Protein AF-A0A0B2REB3-F1 (afdb_monomer_lite)

Sequence (128 aa):
MTPRIPARDFWPFESGVLNGLGKFMCMPQWEQTKKMVDEEHFIAQSNVKGKEKLKKLVDENKEKEMSLFMVQWLKTRKVQPEHNMTKADFNAVSSMIDQNRKDIAERMEILSVSEVVPNQPRMQTPAF

Organism: Glycine soja (NCBI:txid3848)

Structure (mmCIF, N/CA/C/O backbone):
data_AF-A0A0B2REB3-F1
#
_entry.id   AF-A0A0B2REB3-F1
#
loop_
_atom_site.group_PDB
_atom_site.id
_atom_site.type_symbol
_atom_site.label_atom_id
_atom_site.label_alt_id
_atom_site.label_comp_id
_atom_site.label_asym_id
_atom_site.label_entity_id
_atom_site.label_seq_id
_atom_site.pdbx_PDB_ins_code
_atom_site.Cartn_x
_atom_site.Cartn_y
_atom_site.Cartn_z
_atom_site.occupancy
_atom_site.B_iso_or_equiv
_atom_site.auth_seq_id
_atom_site.auth_comp_id
_atom_site.auth_asym_id
_atom_site.auth_atom_id
_atom_site.pdbx_PDB_model_num
ATOM 1 N N . MET A 1 1 ? 46.868 6.202 -29.248 1.00 39.94 1 MET A N 1
ATOM 2 C CA . MET A 1 1 ? 46.514 4.832 -28.823 1.00 39.94 1 MET A CA 1
ATOM 3 C C . MET A 1 1 ? 45.054 4.604 -29.166 1.00 39.94 1 MET A C 1
ATOM 5 O O . MET A 1 1 ? 44.200 5.237 -28.564 1.00 39.94 1 MET A O 1
ATOM 9 N N . THR A 1 2 ? 44.764 3.796 -30.180 1.00 42.78 2 THR A N 1
ATOM 10 C CA . THR A 1 2 ? 43.395 3.361 -30.485 1.00 42.78 2 THR A CA 1
ATOM 11 C C . THR A 1 2 ? 42.973 2.303 -29.456 1.00 42.78 2 THR A C 1
ATOM 13 O O . THR A 1 2 ? 43.780 1.415 -29.165 1.00 42.78 2 THR A O 1
ATOM 16 N N . PRO A 1 3 ? 41.770 2.376 -28.854 1.00 53.66 3 PRO A N 1
ATOM 17 C CA . PRO A 1 3 ? 41.358 1.388 -27.864 1.00 53.66 3 PRO A CA 1
ATOM 18 C C . PRO A 1 3 ? 41.203 0.023 -28.540 1.00 53.66 3 PRO A C 1
ATOM 20 O O . PRO A 1 3 ? 40.475 -0.112 -29.524 1.00 53.66 3 PRO A O 1
ATOM 23 N N . ARG A 1 4 ? 41.902 -0.993 -28.024 1.00 56.62 4 ARG A N 1
ATOM 24 C CA . ARG A 1 4 ? 41.753 -2.386 -28.458 1.00 56.62 4 ARG A CA 1
ATOM 25 C C . ARG A 1 4 ? 40.369 -2.862 -28.016 1.00 56.62 4 ARG A C 1
ATOM 27 O O . ARG A 1 4 ? 40.160 -3.132 -26.838 1.00 56.62 4 ARG A O 1
ATOM 34 N N . ILE A 1 5 ? 39.425 -2.936 -28.949 1.00 58.66 5 ILE A N 1
ATOM 35 C CA . ILE A 1 5 ? 38.152 -3.622 -28.723 1.00 58.66 5 ILE A CA 1
ATOM 36 C C . ILE A 1 5 ? 38.501 -5.111 -28.545 1.00 58.66 5 ILE A C 1
ATOM 38 O O . ILE A 1 5 ? 39.113 -5.678 -29.455 1.00 58.66 5 ILE A O 1
ATOM 42 N N . PRO A 1 6 ? 38.211 -5.742 -27.392 1.00 57.31 6 PRO A N 1
ATOM 43 C CA . PRO A 1 6 ? 38.500 -7.158 -27.202 1.00 57.31 6 PRO A CA 1
ATOM 44 C C . PRO A 1 6 ? 37.692 -7.970 -28.220 1.00 57.31 6 PRO A C 1
ATOM 46 O O . PRO A 1 6 ? 36.512 -7.689 -28.445 1.00 57.31 6 PRO A O 1
ATOM 49 N N . ALA A 1 7 ? 38.344 -8.935 -28.874 1.00 59.34 7 ALA A N 1
ATOM 50 C CA . ALA A 1 7 ? 37.694 -9.827 -29.826 1.00 59.34 7 ALA A CA 1
ATOM 51 C C . ALA A 1 7 ? 36.491 -10.500 -29.146 1.00 59.34 7 ALA A C 1
ATOM 53 O O . ALA A 1 7 ? 36.579 -11.003 -28.027 1.00 59.34 7 ALA A O 1
ATOM 54 N N . ARG A 1 8 ? 35.325 -10.408 -29.787 1.00 55.50 8 ARG A N 1
ATOM 55 C CA . ARG A 1 8 ? 34.054 -10.896 -29.249 1.00 55.50 8 ARG A CA 1
ATOM 56 C C . ARG A 1 8 ? 33.988 -12.417 -29.447 1.00 55.50 8 ARG A C 1
ATOM 58 O O . ARG A 1 8 ? 33.438 -12.878 -30.438 1.00 55.50 8 ARG A O 1
ATOM 65 N N . ASP A 1 9 ? 34.531 -13.176 -28.501 1.00 58.09 9 ASP A N 1
ATOM 66 C CA . ASP A 1 9 ? 34.774 -14.629 -28.611 1.00 58.09 9 ASP A CA 1
ATOM 67 C C . ASP A 1 9 ? 33.543 -15.565 -28.516 1.00 58.09 9 ASP A C 1
ATOM 69 O O . ASP A 1 9 ? 33.707 -16.768 -28.349 1.00 58.09 9 ASP A O 1
ATOM 73 N N . PHE A 1 10 ? 32.297 -15.094 -28.653 1.00 56.59 10 PHE A N 1
ATOM 74 C CA . PHE A 1 10 ? 31.120 -15.982 -28.528 1.00 56.59 10 PHE A CA 1
ATOM 75 C C . PHE A 1 10 ? 29.964 -15.646 -29.476 1.00 56.59 10 PHE A C 1
ATOM 77 O O . PHE A 1 10 ? 28.818 -15.518 -29.041 1.00 56.59 10 PHE A O 1
ATOM 84 N N . TRP A 1 11 ? 30.225 -15.521 -30.780 1.00 61.81 11 TRP A N 1
ATOM 85 C CA . TRP A 1 11 ? 29.135 -15.487 -31.761 1.00 61.81 11 TRP A CA 1
ATOM 86 C C . TRP A 1 11 ? 28.962 -16.851 -32.452 1.00 61.81 11 TRP A C 1
ATOM 88 O O . TRP A 1 11 ? 29.900 -17.312 -33.103 1.00 61.81 11 TRP A O 1
ATOM 98 N N . PRO A 1 12 ? 27.801 -17.530 -32.347 1.00 55.44 12 PRO A N 1
ATOM 99 C CA . PRO A 1 12 ? 27.621 -18.815 -33.005 1.00 55.44 12 PRO A CA 1
ATOM 100 C C . PRO A 1 12 ? 27.398 -18.576 -34.505 1.00 55.44 12 PRO A C 1
ATOM 102 O O . PRO A 1 12 ? 26.365 -18.041 -34.888 1.00 55.44 12 PRO A O 1
ATOM 105 N N . PHE A 1 13 ? 28.386 -18.960 -35.318 1.00 65.00 13 PHE A N 1
ATOM 106 C CA . PHE A 1 13 ? 28.368 -19.107 -36.784 1.00 65.00 13 PHE A CA 1
ATOM 107 C C . PHE A 1 13 ? 27.850 -17.896 -37.601 1.00 65.00 13 PHE A C 1
ATOM 109 O O . PHE A 1 13 ? 26.672 -17.544 -37.566 1.00 65.00 13 PHE A O 1
ATOM 116 N N . GLU A 1 14 ? 28.718 -17.302 -38.431 1.00 66.50 14 GLU A N 1
ATOM 117 C CA . GLU A 1 14 ? 28.452 -16.080 -39.223 1.00 66.50 14 GLU A CA 1
ATOM 118 C C . GLU A 1 14 ? 27.117 -16.096 -39.999 1.00 66.50 14 GLU A C 1
ATOM 120 O O . GLU A 1 14 ? 26.430 -15.076 -40.085 1.00 66.50 14 GLU A O 1
ATOM 125 N N . SER A 1 15 ? 26.683 -17.258 -40.501 1.00 69.56 15 SER A N 1
ATOM 126 C CA . SER A 1 15 ? 25.436 -17.386 -41.270 1.00 69.56 15 SER A CA 1
ATOM 127 C C . SER A 1 15 ? 24.166 -17.131 -40.449 1.00 69.56 15 SER A C 1
ATOM 129 O O . SER A 1 15 ? 23.210 -16.545 -40.962 1.00 69.56 15 SER A O 1
ATOM 131 N N . GLY A 1 16 ? 24.141 -17.515 -39.168 1.00 70.69 16 GLY A N 1
ATOM 132 C CA . GLY A 1 16 ? 23.002 -17.268 -38.279 1.00 70.69 16 GLY A CA 1
ATOM 133 C C . GLY A 1 16 ? 22.824 -15.778 -37.986 1.00 70.69 16 GLY A C 1
ATOM 134 O O . GLY A 1 16 ? 21.701 -15.277 -37.923 1.00 70.69 16 GLY A O 1
ATOM 135 N N . VAL A 1 17 ? 23.946 -15.063 -37.896 1.00 76.50 17 VAL A N 1
ATOM 136 C CA . VAL A 1 17 ? 24.018 -13.609 -37.688 1.00 76.50 17 VAL A CA 1
ATOM 137 C C . VAL A 1 17 ? 23.525 -12.862 -38.907 1.00 76.50 17 VAL A C 1
ATOM 139 O O . VAL A 1 17 ? 22.669 -11.992 -38.783 1.00 76.50 17 VAL A O 1
ATOM 142 N N . LEU A 1 18 ? 24.035 -13.228 -40.084 1.00 80.56 18 LEU A N 1
ATOM 143 C CA . LEU A 1 18 ? 23.668 -12.601 -41.348 1.00 80.56 18 LEU A CA 1
ATOM 144 C C . LEU A 1 18 ? 22.188 -12.831 -41.664 1.00 80.56 18 LEU A C 1
ATOM 146 O O . LEU A 1 18 ? 21.503 -11.905 -42.087 1.00 80.56 18 LEU A O 1
ATOM 150 N N . ASN A 1 19 ? 21.665 -14.028 -41.385 1.00 82.88 19 ASN A N 1
ATOM 151 C CA . ASN A 1 19 ? 20.239 -14.325 -41.521 1.00 82.88 19 ASN A CA 1
ATOM 152 C C . ASN A 1 19 ? 19.386 -13.527 -40.520 1.00 82.88 19 ASN A C 1
ATOM 154 O O . ASN A 1 19 ? 18.347 -12.983 -40.886 1.00 82.88 19 ASN A O 1
ATOM 158 N N . GLY A 1 20 ? 19.823 -13.429 -39.260 1.00 81.56 20 GLY A N 1
ATOM 159 C CA . GLY A 1 20 ? 19.157 -12.611 -38.245 1.00 81.56 20 GLY A CA 1
ATOM 160 C C . GLY A 1 20 ? 19.133 -11.127 -38.615 1.00 81.56 20 GLY A C 1
ATOM 161 O O . GLY A 1 20 ? 18.084 -10.492 -38.532 1.00 81.56 20 GLY A O 1
ATOM 162 N N . LEU A 1 21 ? 20.260 -10.600 -39.097 1.00 82.50 21 LEU A N 1
ATOM 163 C CA . LEU A 1 21 ? 20.396 -9.219 -39.550 1.00 82.50 21 LEU A CA 1
ATOM 164 C C . LEU A 1 21 ? 19.563 -8.954 -40.808 1.00 82.50 21 LEU A C 1
ATOM 166 O O . LEU A 1 21 ? 18.864 -7.950 -40.867 1.00 82.50 21 LEU A O 1
ATOM 170 N N . GLY A 1 22 ? 19.579 -9.867 -41.781 1.00 85.31 22 GLY A N 1
ATOM 171 C CA . GLY A 1 22 ? 18.754 -9.773 -42.985 1.00 85.31 22 GLY A CA 1
ATOM 172 C C . GLY A 1 22 ? 17.265 -9.735 -42.647 1.00 85.31 22 GLY A C 1
ATOM 173 O O . GLY A 1 22 ? 16.554 -8.839 -43.091 1.00 85.31 22 GLY A O 1
ATOM 174 N N . LYS A 1 23 ? 16.805 -10.641 -41.775 1.00 84.75 23 LYS A N 1
ATOM 175 C CA . LYS A 1 23 ? 15.420 -10.635 -41.279 1.00 84.75 23 LYS A CA 1
ATOM 176 C C . LYS A 1 23 ? 15.074 -9.340 -40.549 1.00 84.75 23 LYS A C 1
ATOM 178 O O . LYS A 1 23 ? 13.997 -8.809 -40.783 1.00 84.75 23 LYS A O 1
ATOM 183 N N . PHE A 1 24 ? 15.968 -8.833 -39.700 1.00 82.31 24 PHE A N 1
ATOM 184 C CA . PHE A 1 24 ? 15.763 -7.581 -38.968 1.00 82.31 24 PHE A CA 1
ATOM 185 C C . PHE A 1 24 ? 15.659 -6.371 -39.908 1.00 82.31 24 PHE A C 1
ATOM 187 O O . PHE A 1 24 ? 14.730 -5.581 -39.783 1.00 82.31 24 PHE A O 1
ATOM 194 N N . MET A 1 25 ? 16.551 -6.262 -40.895 1.00 85.00 25 MET A N 1
ATOM 195 C CA . MET A 1 25 ? 16.539 -5.170 -41.877 1.00 85.00 25 MET A CA 1
ATOM 196 C C . MET A 1 25 ? 15.320 -5.215 -42.809 1.00 85.00 25 MET A C 1
ATOM 198 O O . MET A 1 25 ? 14.882 -4.174 -43.291 1.00 85.00 25 MET A O 1
ATOM 202 N N . CYS A 1 26 ? 14.752 -6.401 -43.050 1.00 89.75 26 CYS A N 1
ATOM 203 C CA . CYS A 1 26 ? 13.516 -6.563 -43.818 1.00 89.75 26 CYS A CA 1
ATOM 204 C C . CYS A 1 26 ? 12.239 -6.223 -43.027 1.00 89.75 26 CYS A C 1
ATOM 206 O O . CYS A 1 26 ? 11.173 -6.127 -43.635 1.00 89.75 26 CYS A O 1
ATOM 208 N N . MET A 1 27 ? 12.307 -6.053 -41.702 1.00 88.56 27 MET A N 1
ATOM 209 C CA . MET A 1 27 ? 11.148 -5.649 -40.899 1.00 88.56 27 MET A CA 1
ATOM 210 C C . MET A 1 27 ? 10.834 -4.154 -41.092 1.00 88.56 27 MET A C 1
ATOM 212 O O . MET A 1 27 ? 11.751 -3.358 -41.292 1.00 88.56 27 MET A O 1
ATOM 216 N N . PRO A 1 28 ? 9.566 -3.722 -40.983 1.00 87.00 28 PRO A N 1
ATOM 217 C CA . PRO A 1 28 ? 9.206 -2.305 -40.958 1.00 87.00 28 PRO A CA 1
ATOM 218 C C . PRO A 1 28 ? 9.879 -1.545 -39.804 1.00 87.00 28 PRO A C 1
ATOM 220 O O . PRO A 1 28 ? 10.066 -2.091 -38.717 1.00 87.00 28 PRO A O 1
ATOM 223 N N . GLN A 1 29 ? 10.163 -0.251 -39.994 1.00 79.62 29 GLN A N 1
ATOM 224 C CA . GLN A 1 29 ? 10.870 0.586 -39.008 1.00 79.62 29 GLN A CA 1
ATOM 225 C C . GLN A 1 29 ? 10.238 0.545 -37.607 1.00 79.62 29 GLN A C 1
ATOM 227 O O . GLN A 1 29 ? 10.949 0.497 -36.608 1.00 79.62 29 GLN A O 1
ATOM 232 N N . TRP A 1 30 ? 8.905 0.526 -37.526 1.00 77.94 30 TRP A N 1
ATOM 233 C CA . TRP A 1 30 ? 8.198 0.461 -36.249 1.00 77.94 30 TRP A CA 1
ATOM 234 C C . TRP A 1 30 ? 8.393 -0.881 -35.528 1.00 77.94 30 TRP A C 1
ATOM 236 O O . TRP A 1 30 ? 8.376 -0.899 -34.304 1.00 77.94 30 TRP A O 1
ATOM 246 N N . GLU A 1 31 ? 8.604 -1.994 -36.242 1.00 77.19 31 GLU A N 1
ATOM 247 C CA . GLU A 1 31 ? 8.922 -3.299 -35.643 1.00 77.19 31 GLU A CA 1
ATOM 248 C C . GLU A 1 31 ? 10.377 -3.364 -35.185 1.00 77.19 31 GLU A C 1
ATOM 250 O O . GLU A 1 31 ? 10.648 -3.891 -34.103 1.00 77.19 31 GLU A O 1
ATOM 255 N N . GLN A 1 32 ? 11.292 -2.771 -35.960 1.00 78.81 32 GLN A N 1
ATOM 256 C CA . GLN A 1 32 ? 12.711 -2.677 -35.605 1.00 78.81 32 GLN A CA 1
ATOM 257 C C . GLN A 1 32 ? 12.921 -1.895 -34.298 1.00 78.81 32 GLN A C 1
ATOM 259 O O . GLN A 1 32 ? 13.744 -2.284 -33.469 1.00 78.81 32 GLN A O 1
ATOM 264 N N . THR A 1 33 ? 12.149 -0.825 -34.077 1.00 73.94 33 THR A N 1
ATOM 265 C CA . THR A 1 33 ? 12.282 0.043 -32.895 1.00 73.94 33 THR A CA 1
ATOM 266 C C . THR A 1 33 ? 11.328 -0.303 -31.751 1.00 73.94 33 THR A C 1
ATOM 268 O O . THR A 1 33 ? 11.545 0.155 -30.632 1.00 73.94 33 THR A O 1
ATOM 271 N N . LYS A 1 34 ? 10.320 -1.166 -31.963 1.00 74.94 34 LYS A N 1
ATOM 272 C CA . LYS A 1 34 ? 9.284 -1.518 -30.964 1.00 74.94 34 LYS A CA 1
ATOM 273 C C . LYS A 1 34 ? 9.835 -1.959 -29.605 1.00 74.94 34 LYS A C 1
ATOM 275 O O . LYS A 1 34 ? 9.174 -1.785 -28.584 1.00 74.94 34 LYS A O 1
ATOM 280 N N . LYS A 1 35 ? 11.007 -2.597 -29.601 1.00 67.12 35 LYS A N 1
ATOM 281 C CA . LYS A 1 35 ? 11.697 -3.076 -28.393 1.00 67.12 35 LYS A CA 1
ATOM 282 C C . LYS A 1 35 ? 13.060 -2.419 -28.173 1.00 67.12 35 LYS A C 1
ATOM 284 O O . LYS A 1 35 ? 13.770 -2.826 -27.257 1.00 67.12 35 LYS A O 1
ATOM 289 N N . MET A 1 36 ? 13.418 -1.419 -28.977 1.00 69.00 36 MET A N 1
ATOM 290 C CA . MET A 1 36 ? 14.555 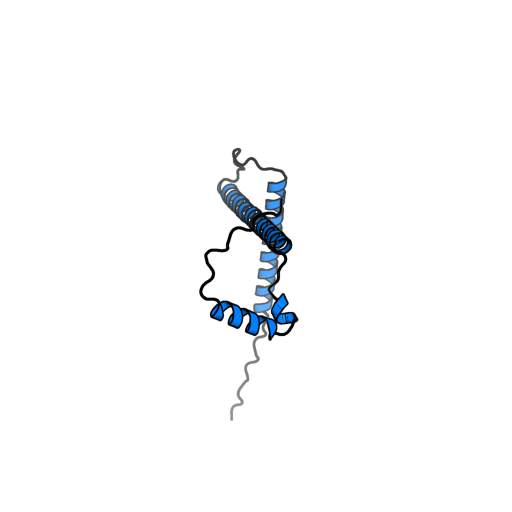-0.555 -28.678 1.00 69.00 36 MET A CA 1
ATOM 291 C C . MET A 1 36 ? 14.114 0.419 -27.592 1.00 69.00 36 MET A C 1
ATOM 293 O O . MET A 1 36 ? 13.626 1.510 -27.865 1.00 69.00 36 MET A O 1
ATOM 297 N N . VAL A 1 37 ? 14.211 -0.029 -26.345 1.00 62.94 37 VAL A N 1
ATOM 298 C CA . VAL A 1 37 ? 14.078 0.853 -25.192 1.00 62.94 37 VAL A CA 1
ATOM 299 C C . VAL A 1 37 ? 15.482 1.306 -24.841 1.00 62.94 37 VAL A C 1
ATOM 301 O O . VAL A 1 37 ? 16.372 0.472 -24.690 1.00 62.94 37 VAL A O 1
ATOM 304 N N . ASP A 1 38 ? 15.669 2.616 -24.742 1.00 74.56 38 ASP A N 1
ATOM 305 C CA . ASP A 1 38 ? 16.878 3.197 -24.172 1.00 74.56 38 ASP A CA 1
ATOM 306 C C . ASP A 1 38 ? 17.113 2.576 -22.784 1.00 74.56 38 ASP A C 1
ATOM 308 O O . ASP A 1 38 ? 16.205 2.568 -21.944 1.00 74.56 38 ASP A O 1
ATOM 312 N N . GLU A 1 39 ? 18.288 1.982 -22.565 1.00 75.06 39 GLU A N 1
ATOM 313 C CA . GLU A 1 39 ? 18.615 1.255 -21.332 1.00 75.06 39 GLU A CA 1
ATOM 314 C C . GLU A 1 39 ? 18.382 2.146 -20.103 1.00 75.06 39 GLU A C 1
ATOM 316 O O . GLU A 1 39 ? 17.844 1.686 -19.088 1.00 75.06 39 GLU A O 1
ATOM 321 N N . GLU A 1 40 ? 18.670 3.445 -20.231 1.00 79.81 40 GLU A N 1
ATOM 322 C CA . GLU A 1 40 ? 18.405 4.445 -19.198 1.00 79.81 40 GLU A CA 1
ATOM 323 C C . GLU A 1 40 ? 16.906 4.580 -18.899 1.00 79.81 40 GLU A C 1
ATOM 325 O O . GLU A 1 40 ? 16.492 4.583 -17.734 1.00 79.81 40 GLU A O 1
ATOM 330 N N . HIS A 1 41 ? 16.062 4.616 -19.935 1.00 82.06 41 HIS A N 1
ATOM 331 C CA . HIS A 1 41 ? 14.615 4.711 -19.767 1.00 82.06 41 HIS A CA 1
ATOM 332 C C . HIS A 1 41 ? 14.025 3.445 -19.134 1.00 82.06 41 HIS A C 1
ATOM 334 O O . HIS A 1 41 ? 13.164 3.538 -18.252 1.00 82.06 41 HIS A O 1
ATOM 340 N N . PHE A 1 42 ? 14.506 2.263 -19.528 1.00 86.12 42 PHE A N 1
ATOM 341 C CA . PHE A 1 42 ? 14.076 1.000 -18.927 1.00 86.12 42 PHE A CA 1
ATOM 342 C C . PHE A 1 42 ? 14.403 0.951 -17.429 1.00 86.12 42 PHE A C 1
ATOM 344 O O . PHE A 1 42 ? 13.539 0.611 -16.611 1.00 86.12 42 PHE A O 1
ATOM 351 N N . ILE A 1 43 ? 15.627 1.332 -17.053 1.00 86.75 43 ILE A N 1
ATOM 352 C CA . ILE A 1 43 ? 16.063 1.366 -15.652 1.00 86.75 43 ILE A CA 1
ATOM 353 C C . ILE A 1 43 ? 15.249 2.394 -14.863 1.00 86.75 43 ILE A C 1
ATOM 355 O O . ILE A 1 43 ? 14.757 2.075 -13.776 1.00 86.75 43 ILE A O 1
ATOM 359 N N . ALA A 1 44 ? 15.038 3.592 -15.414 1.00 89.56 44 ALA A N 1
ATOM 360 C CA . ALA A 1 44 ? 14.214 4.621 -14.787 1.00 89.56 44 ALA A CA 1
ATOM 361 C C . ALA A 1 44 ? 12.779 4.124 -14.544 1.00 89.56 44 ALA A C 1
ATOM 363 O O . ALA A 1 44 ? 12.261 4.232 -13.429 1.00 89.56 44 ALA A O 1
ATOM 364 N N . GLN A 1 45 ? 12.157 3.503 -15.550 1.00 90.25 45 GLN A N 1
ATOM 365 C CA . GLN A 1 45 ? 10.810 2.947 -15.427 1.00 90.25 45 GLN A CA 1
ATOM 366 C C . GLN A 1 45 ? 10.753 1.815 -14.389 1.00 90.25 45 GLN A C 1
ATOM 368 O O . GLN A 1 45 ? 9.804 1.734 -13.6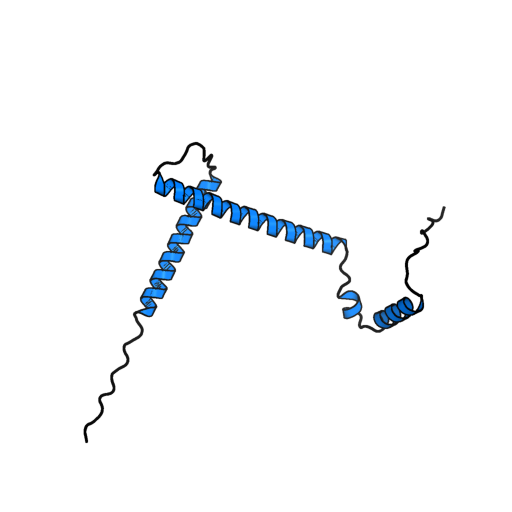04 1.00 90.25 45 GLN A O 1
ATOM 373 N N . SER A 1 46 ? 11.763 0.945 -14.360 1.00 92.19 46 SER A N 1
ATOM 374 C CA . SER A 1 46 ? 11.869 -0.132 -13.372 1.00 92.19 46 SER A CA 1
ATOM 375 C C . SER A 1 46 ? 12.002 0.417 -11.946 1.00 92.19 46 SER A C 1
ATOM 377 O O . SER A 1 46 ? 11.325 -0.060 -11.033 1.00 92.19 46 SER A O 1
ATOM 379 N N . ASN A 1 47 ? 12.792 1.479 -11.757 1.00 93.88 47 ASN A N 1
ATOM 380 C CA . ASN A 1 47 ? 12.946 2.155 -10.469 1.00 93.88 47 ASN A CA 1
ATOM 381 C C . ASN A 1 47 ? 11.614 2.742 -9.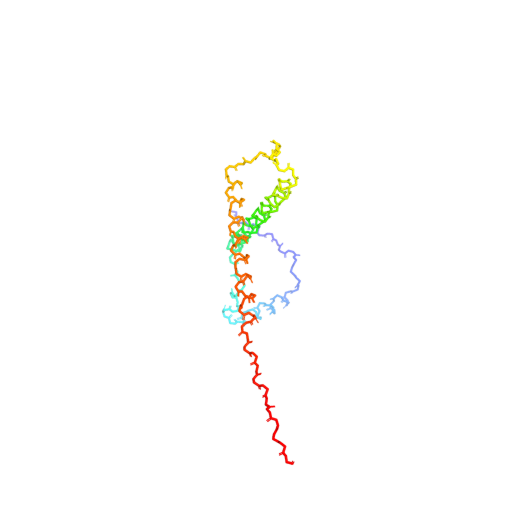971 1.00 93.88 47 ASN A C 1
ATOM 383 O O . ASN A 1 47 ? 11.242 2.521 -8.818 1.00 93.88 47 ASN A O 1
ATOM 387 N N . VAL A 1 48 ? 10.865 3.424 -10.848 1.00 96.38 48 VAL A N 1
ATOM 388 C CA . VAL A 1 48 ? 9.535 3.975 -10.525 1.00 96.38 48 VAL A CA 1
ATOM 389 C C . VAL A 1 48 ? 8.574 2.865 -10.099 1.00 96.38 48 VAL A C 1
ATOM 391 O O . VAL A 1 48 ? 8.008 2.934 -9.008 1.00 96.38 48 VAL A O 1
ATOM 394 N N . LYS A 1 49 ? 8.467 1.789 -10.887 1.00 96.44 49 LYS A N 1
ATOM 395 C CA . LYS A 1 49 ? 7.626 0.627 -10.546 1.00 96.44 49 LYS A CA 1
ATOM 396 C C . LYS A 1 49 ? 8.038 -0.010 -9.215 1.00 96.44 49 LYS A C 1
ATOM 398 O O . LYS A 1 49 ? 7.186 -0.448 -8.445 1.00 96.44 49 LYS A O 1
ATOM 403 N N . GLY A 1 50 ? 9.340 -0.076 -8.932 1.00 97.50 50 GLY A N 1
ATOM 404 C CA . GLY A 1 50 ? 9.863 -0.553 -7.651 1.00 97.50 50 GLY A CA 1
ATOM 405 C C . GLY A 1 50 ? 9.410 0.317 -6.477 1.00 97.50 50 GLY A C 1
ATOM 406 O O . GLY A 1 50 ? 8.935 -0.210 -5.471 1.00 97.50 50 GLY A O 1
ATOM 407 N N . LYS A 1 51 ? 9.484 1.645 -6.625 1.00 97.19 51 LYS A N 1
ATOM 408 C CA . LYS A 1 51 ? 9.020 2.609 -5.613 1.00 97.19 51 LYS A CA 1
ATOM 409 C C . LYS A 1 51 ? 7.517 2.515 -5.363 1.00 97.19 51 LYS A C 1
ATOM 411 O O . LYS A 1 51 ? 7.097 2.536 -4.210 1.00 97.19 51 LYS A O 1
ATOM 416 N N . GLU A 1 52 ? 6.714 2.366 -6.411 1.00 97.75 52 GLU A N 1
ATOM 417 C CA . GLU A 1 52 ? 5.261 2.186 -6.289 1.00 97.75 52 GLU A CA 1
ATOM 418 C C . GLU A 1 52 ? 4.907 0.904 -5.531 1.00 97.75 52 GLU A C 1
ATOM 420 O O . GLU A 1 52 ? 4.080 0.930 -4.618 1.00 97.75 52 GLU A O 1
ATOM 425 N N . LYS A 1 53 ? 5.577 -0.211 -5.853 1.00 97.38 53 LYS A N 1
ATOM 426 C CA . LYS A 1 53 ? 5.404 -1.477 -5.125 1.00 97.38 53 LYS A CA 1
ATOM 427 C C . LYS A 1 53 ? 5.785 -1.345 -3.654 1.00 97.38 53 LYS A C 1
ATOM 429 O O . LYS A 1 53 ? 5.051 -1.833 -2.801 1.00 97.38 53 LYS A O 1
ATOM 434 N N . LEU A 1 54 ? 6.902 -0.680 -3.356 1.00 97.56 54 LEU A N 1
ATOM 435 C CA . LEU A 1 54 ? 7.326 -0.439 -1.977 1.00 97.56 54 LEU A CA 1
ATOM 436 C C . LEU A 1 54 ? 6.292 0.394 -1.217 1.00 97.56 54 LEU A C 1
ATOM 438 O O . LEU A 1 54 ? 5.915 0.018 -0.113 1.00 97.56 54 LEU A O 1
ATOM 442 N N . LYS A 1 55 ? 5.802 1.484 -1.818 1.00 96.38 55 LYS A N 1
ATOM 443 C CA . LYS A 1 55 ? 4.763 2.323 -1.213 1.00 96.38 55 LYS A CA 1
ATOM 444 C C . LYS A 1 55 ? 3.513 1.504 -0.888 1.00 96.38 55 LYS A C 1
ATOM 446 O O . LYS A 1 55 ? 3.047 1.541 0.242 1.00 96.38 55 LYS A O 1
ATOM 451 N N . LYS A 1 56 ? 3.036 0.702 -1.844 1.00 96.00 56 LYS A N 1
ATOM 452 C CA . LYS A 1 56 ? 1.879 -0.176 -1.640 1.00 96.00 56 LYS A CA 1
ATOM 453 C C . LYS A 1 56 ? 2.087 -1.145 -0.470 1.00 96.00 56 LYS A C 1
ATOM 455 O O . LYS A 1 56 ? 1.200 -1.285 0.358 1.00 96.00 56 LYS A O 1
ATOM 460 N N . LEU A 1 57 ? 3.259 -1.777 -0.373 1.00 96.94 57 LEU A N 1
ATOM 461 C CA . LEU A 1 57 ? 3.573 -2.680 0.740 1.00 96.94 57 LEU A CA 1
ATOM 462 C C . LEU A 1 57 ? 3.626 -1.956 2.090 1.00 96.94 57 LEU A C 1
ATOM 464 O O . LEU A 1 57 ? 3.192 -2.515 3.093 1.00 96.94 57 LEU A O 1
ATOM 468 N N . VAL A 1 58 ? 4.151 -0.728 2.130 1.00 93.12 58 VAL A N 1
ATOM 469 C CA . VAL A 1 58 ? 4.152 0.100 3.346 1.00 93.12 58 VAL A CA 1
ATOM 470 C C . VAL A 1 58 ? 2.721 0.411 3.780 1.00 93.12 58 VAL A C 1
ATOM 472 O O . VAL A 1 58 ? 2.397 0.218 4.950 1.00 93.12 58 VAL A O 1
ATOM 475 N N . ASP A 1 59 ? 1.865 0.819 2.845 1.00 89.00 59 ASP A N 1
ATOM 476 C CA . ASP A 1 59 ? 0.463 1.140 3.123 1.00 89.00 59 ASP A CA 1
ATOM 477 C C . ASP A 1 59 ? -0.311 -0.109 3.602 1.00 89.00 59 ASP A C 1
ATOM 479 O O . ASP A 1 59 ? -0.976 -0.067 4.637 1.00 89.00 59 ASP A O 1
ATOM 483 N N . GLU A 1 60 ? -0.147 -1.257 2.931 1.00 92.31 60 GLU A N 1
ATOM 484 C CA . GLU A 1 60 ? -0.765 -2.537 3.324 1.00 92.31 60 GLU A CA 1
ATOM 485 C C . GLU A 1 60 ? -0.283 -3.033 4.695 1.00 92.31 60 GLU A C 1
ATOM 487 O O . GLU A 1 60 ? -1.064 -3.556 5.495 1.00 92.31 60 GLU A O 1
ATOM 492 N N . ASN A 1 61 ? 1.013 -2.897 4.985 1.00 92.88 61 ASN A N 1
ATOM 493 C CA . ASN A 1 61 ? 1.547 -3.247 6.299 1.00 92.88 61 ASN A CA 1
ATOM 494 C C . ASN A 1 61 ? 0.964 -2.334 7.371 1.00 92.88 61 ASN A C 1
ATOM 496 O O . ASN A 1 61 ? 0.592 -2.813 8.445 1.00 92.88 61 ASN A O 1
ATOM 500 N N . LYS A 1 62 ? 0.817 -1.043 7.063 1.00 87.81 62 LYS A N 1
ATOM 501 C CA . LYS A 1 62 ? 0.249 -0.087 8.002 1.00 87.81 62 LYS A CA 1
ATOM 502 C C . LYS A 1 62 ? -1.201 -0.408 8.334 1.00 87.81 62 LYS A C 1
ATOM 504 O O . LYS A 1 62 ? -1.578 -0.407 9.503 1.00 87.81 62 LYS A O 1
ATOM 509 N N . GLU A 1 63 ? -1.997 -0.742 7.326 1.00 88.44 63 GLU A N 1
ATOM 510 C CA . GLU A 1 63 ? -3.386 -1.163 7.505 1.00 88.44 63 GLU A CA 1
ATOM 511 C C . GLU A 1 63 ? -3.497 -2.403 8.409 1.00 88.44 63 GLU A C 1
ATOM 513 O O . GLU A 1 63 ? -4.336 -2.449 9.315 1.00 88.44 63 GLU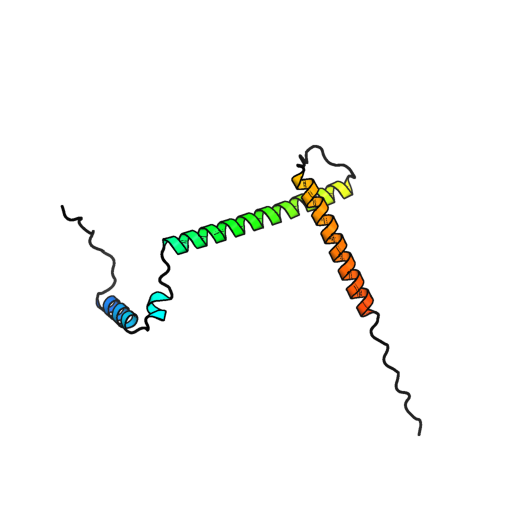 A O 1
ATOM 518 N N . LYS A 1 64 ? -2.610 -3.391 8.226 1.00 90.94 64 LYS A N 1
ATOM 519 C CA . LYS A 1 64 ? -2.559 -4.594 9.074 1.00 90.94 64 LYS A CA 1
ATOM 520 C C . LYS A 1 64 ? -2.182 -4.272 10.517 1.00 90.94 64 LYS A C 1
ATOM 522 O O . LYS A 1 64 ? -2.836 -4.773 11.432 1.00 90.94 64 LYS A O 1
ATOM 527 N N . GLU A 1 65 ? -1.169 -3.435 10.733 1.00 89.50 65 GLU A N 1
ATOM 528 C CA . GLU A 1 65 ? -0.776 -2.985 12.074 1.00 89.50 65 GLU A CA 1
ATOM 529 C C . GLU A 1 65 ? -1.938 -2.284 12.788 1.00 89.50 65 GLU A C 1
ATOM 531 O O . GLU A 1 65 ? -2.257 -2.619 13.930 1.00 89.50 65 GLU A O 1
ATOM 536 N N . MET A 1 66 ? -2.614 -1.354 12.104 1.00 88.62 66 MET A N 1
ATOM 537 C CA . MET A 1 66 ? -3.749 -0.622 12.674 1.00 88.62 66 MET A CA 1
ATOM 538 C C . MET A 1 66 ? -4.947 -1.540 12.939 1.00 88.62 66 MET A C 1
ATOM 540 O O . MET A 1 66 ? -5.621 -1.398 13.961 1.00 88.62 66 MET A O 1
ATOM 544 N N . SER A 1 67 ? -5.179 -2.532 12.078 1.00 88.56 67 SER A N 1
ATOM 545 C CA . SER A 1 67 ? -6.212 -3.554 12.284 1.00 88.56 67 SER A CA 1
ATOM 546 C C . SER A 1 67 ? -5.937 -4.401 13.529 1.00 88.56 67 SER A C 1
ATOM 548 O O . SER A 1 67 ? -6.828 -4.596 14.359 1.00 88.56 67 SER A O 1
ATOM 550 N N . LEU A 1 68 ? -4.700 -4.880 13.700 1.00 89.00 68 LEU A N 1
ATOM 551 C CA . LEU A 1 68 ? -4.297 -5.650 14.881 1.00 89.00 68 LEU A CA 1
ATOM 552 C C . LEU A 1 68 ? -4.424 -4.819 16.157 1.00 89.00 68 LEU A C 1
ATOM 554 O O . LEU A 1 68 ? -4.972 -5.300 17.154 1.00 89.00 68 LEU A O 1
ATOM 558 N N . PHE A 1 69 ? -3.988 -3.561 16.102 1.00 86.31 69 PHE A N 1
ATOM 559 C CA . PHE A 1 69 ? -4.153 -2.617 17.197 1.00 86.31 69 PHE A CA 1
ATOM 560 C C . PHE A 1 69 ? -5.626 -2.449 17.585 1.00 86.31 69 PHE A C 1
ATOM 562 O O . PHE A 1 69 ? -5.970 -2.586 18.758 1.00 86.31 69 PHE A O 1
ATOM 569 N N . MET A 1 70 ? -6.505 -2.199 16.612 1.00 86.06 70 MET A N 1
ATOM 570 C CA . MET A 1 70 ? -7.942 -2.029 16.839 1.00 86.06 70 MET A CA 1
ATOM 571 C C . MET A 1 70 ? -8.557 -3.266 17.497 1.00 86.06 70 MET A C 1
ATOM 573 O O . MET A 1 70 ? -9.292 -3.146 18.477 1.00 86.06 70 MET A O 1
ATOM 577 N N . VAL A 1 71 ? -8.220 -4.467 17.014 1.00 87.50 71 VAL A N 1
ATOM 578 C CA . VAL A 1 71 ? -8.691 -5.732 17.602 1.00 87.50 71 VAL A CA 1
ATOM 579 C C . VAL A 1 71 ? -8.229 -5.873 19.050 1.00 87.50 71 VAL A C 1
ATOM 581 O O . VAL A 1 71 ? -9.008 -6.275 19.917 1.00 87.50 71 VAL A O 1
ATOM 584 N N . GLN A 1 72 ? -6.970 -5.553 19.331 1.00 86.00 72 GLN A N 1
ATOM 585 C CA . GLN A 1 72 ? -6.429 -5.615 20.682 1.00 86.00 72 GLN A CA 1
ATOM 586 C C . GLN A 1 72 ? -7.093 -4.587 21.602 1.00 86.00 72 GLN A C 1
ATOM 588 O O . GLN A 1 72 ? -7.519 -4.946 22.699 1.00 86.00 72 GLN A O 1
ATOM 593 N N . TRP A 1 73 ? -7.246 -3.346 21.141 1.00 85.88 73 TRP A N 1
ATOM 594 C CA . TRP A 1 73 ? -7.920 -2.286 21.882 1.00 85.88 73 TRP A CA 1
ATOM 595 C C . TRP A 1 73 ? -9.375 -2.650 22.196 1.00 85.88 73 TRP A C 1
ATOM 597 O O . TRP A 1 73 ? -9.812 -2.480 23.330 1.00 85.88 73 TRP A O 1
ATOM 607 N N . LEU A 1 74 ? -10.115 -3.230 21.247 1.00 86.12 74 LEU A N 1
ATOM 608 C CA . LEU A 1 74 ? -11.489 -3.690 21.482 1.00 86.12 74 LEU A CA 1
ATOM 609 C C . LEU A 1 74 ? -11.564 -4.800 22.540 1.00 86.12 74 LEU A C 1
ATOM 611 O O . LEU A 1 74 ? -12.514 -4.836 23.324 1.00 86.12 74 LEU A O 1
ATOM 615 N N . LYS A 1 75 ? -10.560 -5.684 22.590 1.00 88.25 75 LYS A N 1
ATOM 616 C CA . LYS A 1 75 ? -10.480 -6.769 23.580 1.00 88.25 75 LYS A CA 1
ATOM 617 C C . LYS A 1 75 ? -10.140 -6.261 24.979 1.00 88.25 75 LYS A C 1
ATOM 619 O O . LYS A 1 75 ? -10.756 -6.692 25.949 1.00 88.25 75 LYS A O 1
ATOM 624 N N . THR A 1 76 ? -9.153 -5.377 25.100 1.00 86.81 76 THR A N 1
ATOM 625 C CA . THR A 1 76 ? -8.622 -4.937 26.403 1.00 86.81 76 THR A CA 1
ATOM 626 C C . THR A 1 76 ? -9.293 -3.669 26.928 1.00 86.81 76 THR A C 1
ATOM 628 O O . THR A 1 76 ? -9.182 -3.366 28.116 1.00 86.81 76 THR A O 1
ATOM 631 N N . ARG A 1 77 ? -9.961 -2.912 26.045 1.00 83.62 77 ARG A N 1
ATOM 632 C CA . ARG A 1 77 ? -10.441 -1.532 26.248 1.00 83.62 77 ARG A CA 1
ATOM 633 C C . ARG A 1 77 ? -9.356 -0.573 26.738 1.00 83.62 77 ARG A C 1
ATOM 635 O O . ARG A 1 77 ? -9.652 0.437 27.376 1.00 83.62 77 ARG A O 1
ATOM 642 N N . LYS A 1 78 ? -8.091 -0.895 26.466 1.00 79.62 78 LYS A N 1
ATOM 643 C CA . LYS A 1 78 ? -6.924 -0.122 26.889 1.00 79.62 78 LYS A CA 1
ATOM 644 C C . LYS A 1 78 ? -5.959 0.017 25.725 1.00 79.62 78 LYS A C 1
ATOM 646 O O . LYS A 1 78 ? -5.744 -0.924 24.965 1.00 79.62 78 LYS A O 1
ATOM 651 N N . VAL A 1 79 ? -5.363 1.197 25.607 1.00 75.88 79 VAL A N 1
ATOM 652 C CA . VAL A 1 79 ? -4.211 1.406 24.729 1.00 75.88 79 VAL A CA 1
ATOM 653 C C . VAL A 1 79 ? -2.986 0.914 25.488 1.00 75.88 79 VAL A C 1
ATOM 655 O O . VAL A 1 79 ? -2.721 1.371 26.600 1.00 75.88 79 VAL A O 1
ATOM 658 N N . GLN A 1 80 ? -2.300 -0.074 24.926 1.00 71.88 80 GLN A N 1
ATOM 659 C CA . GLN A 1 80 ? -1.113 -0.655 25.540 1.00 71.88 80 GLN A CA 1
ATOM 660 C C . GLN A 1 80 ? 0.075 0.314 25.371 1.00 71.88 80 GLN A C 1
ATOM 662 O O . GLN A 1 80 ? 0.271 0.799 24.257 1.00 71.88 80 GLN A O 1
ATOM 667 N N . PRO A 1 81 ? 0.822 0.656 26.441 1.00 66.38 81 PRO A N 1
ATOM 668 C CA . PRO A 1 81 ? 1.910 1.641 26.386 1.00 66.38 81 PRO A CA 1
ATOM 669 C C . PRO A 1 81 ? 3.005 1.321 25.355 1.00 66.38 81 PRO A C 1
ATOM 671 O O . PRO A 1 81 ? 3.666 2.226 24.862 1.00 66.38 81 PRO A O 1
ATOM 674 N N . GLU A 1 82 ? 3.198 0.044 25.030 1.00 69.50 82 GLU A N 1
ATOM 675 C CA . GLU A 1 82 ? 4.123 -0.449 24.006 1.00 69.50 82 GLU A CA 1
ATOM 676 C C . GLU A 1 82 ? 3.727 -0.057 22.577 1.00 69.50 82 GLU A C 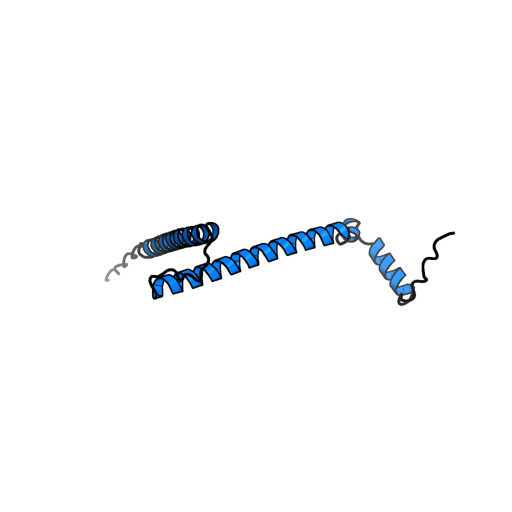1
ATOM 678 O O . GLU A 1 82 ? 4.574 -0.039 21.680 1.00 69.50 82 GLU A O 1
ATOM 683 N N . HIS A 1 83 ? 2.462 0.305 22.362 1.00 69.44 83 HIS A N 1
ATOM 684 C CA . HIS A 1 83 ? 1.990 0.854 21.100 1.00 69.44 83 HIS A CA 1
ATOM 685 C C . HIS A 1 83 ? 2.358 2.334 21.063 1.00 69.44 83 HIS A C 1
ATOM 687 O O . HIS A 1 83 ? 1.530 3.199 21.345 1.00 69.44 83 HIS A O 1
ATOM 693 N N . ASN A 1 84 ? 3.625 2.620 20.749 1.00 70.19 84 ASN A N 1
ATOM 694 C CA . ASN A 1 84 ? 4.132 3.972 20.508 1.00 70.19 84 ASN A CA 1
ATOM 695 C C . ASN A 1 84 ? 3.435 4.583 19.280 1.00 70.19 84 ASN A C 1
ATOM 697 O O . ASN A 1 84 ? 3.982 4.598 18.179 1.00 70.19 84 ASN A O 1
ATOM 701 N N . MET A 1 85 ? 2.203 5.056 19.466 1.00 77.75 85 MET A N 1
ATOM 702 C CA . MET A 1 85 ? 1.395 5.630 18.401 1.00 77.75 85 MET A CA 1
ATOM 703 C C . MET A 1 85 ? 1.820 7.056 18.103 1.00 77.75 85 MET A C 1
ATOM 705 O O . MET A 1 85 ? 1.821 7.939 18.964 1.00 77.75 85 MET A O 1
ATOM 709 N N . THR A 1 86 ? 2.119 7.296 16.840 1.00 85.19 86 THR A N 1
ATOM 710 C CA . THR A 1 86 ? 2.310 8.633 16.302 1.00 85.19 86 THR A CA 1
ATOM 711 C C . THR A 1 86 ? 0.961 9.263 15.952 1.00 85.19 86 THR A C 1
ATOM 713 O O . THR A 1 86 ? -0.050 8.587 15.762 1.00 85.19 86 THR A O 1
ATOM 716 N N . LYS A 1 87 ? 0.934 10.589 15.778 1.00 85.62 87 LYS A N 1
ATOM 717 C CA . LYS A 1 87 ? -0.248 11.298 15.257 1.00 85.62 87 LYS A CA 1
ATOM 718 C C . LYS A 1 87 ? -0.722 10.737 13.906 1.00 85.62 87 LYS A C 1
ATOM 720 O O . LYS A 1 87 ? -1.919 10.713 13.640 1.00 85.62 87 LYS A O 1
ATOM 725 N N . ALA A 1 88 ? 0.210 10.293 13.061 1.00 85.44 88 ALA A N 1
ATOM 726 C CA . ALA A 1 88 ? -0.115 9.691 11.772 1.00 85.44 88 ALA A CA 1
ATOM 727 C C . ALA A 1 88 ? -0.899 8.378 11.936 1.00 85.44 88 ALA A C 1
ATOM 729 O O . ALA A 1 88 ? -1.825 8.127 11.170 1.00 85.44 88 ALA A O 1
ATOM 730 N N . ASP A 1 89 ? -0.592 7.597 12.972 1.00 83.94 89 ASP A N 1
ATOM 731 C CA . ASP A 1 89 ? -1.273 6.331 13.265 1.00 83.94 89 ASP A CA 1
ATOM 732 C C . ASP A 1 89 ? -2.722 6.570 13.686 1.00 83.94 89 ASP A C 1
ATOM 734 O O . ASP A 1 89 ? -3.635 5.937 13.161 1.00 83.94 89 ASP A O 1
ATOM 738 N N . PHE A 1 90 ? -2.958 7.558 14.554 1.00 84.56 90 PHE A N 1
ATOM 739 C CA . PHE A 1 90 ? -4.317 7.960 14.929 1.00 84.56 90 PHE A CA 1
ATOM 740 C C . PHE A 1 90 ? -5.137 8.440 13.725 1.00 84.56 90 PHE A C 1
ATOM 742 O O . PHE A 1 90 ? -6.314 8.100 13.609 1.00 84.56 90 PHE A O 1
ATOM 749 N N . ASN A 1 91 ? -4.519 9.183 12.802 1.00 88.75 91 ASN A N 1
ATOM 750 C CA . ASN A 1 91 ? -5.185 9.601 11.568 1.00 88.75 91 ASN A CA 1
ATOM 751 C C . ASN A 1 91 ? -5.541 8.399 10.679 1.00 88.75 91 ASN A C 1
ATOM 753 O O . ASN A 1 91 ? -6.640 8.357 10.128 1.00 88.75 91 ASN A O 1
ATOM 757 N N . ALA A 1 92 ? -4.643 7.414 10.562 1.00 86.75 92 ALA A N 1
ATOM 758 C CA . ALA A 1 92 ? -4.902 6.191 9.807 1.00 86.75 92 ALA A CA 1
ATOM 759 C C . ALA A 1 92 ? -6.081 5.407 10.405 1.00 86.75 92 ALA A C 1
ATOM 761 O O . ALA A 1 92 ? -7.009 5.050 9.681 1.00 86.75 92 ALA A O 1
ATOM 762 N N . VAL A 1 93 ? -6.105 5.230 11.732 1.00 87.75 93 VAL A N 1
ATOM 763 C CA . VAL A 1 93 ? -7.224 4.585 12.440 1.00 87.75 93 VAL A CA 1
ATOM 764 C C . VAL A 1 93 ? -8.540 5.335 12.213 1.00 87.75 93 VAL A C 1
ATOM 766 O O . VAL A 1 93 ? -9.549 4.704 11.903 1.00 87.75 93 VAL A O 1
ATOM 769 N N . SER A 1 94 ? -8.541 6.669 12.312 1.00 90.06 94 SER A N 1
ATOM 770 C CA . SER A 1 94 ? -9.739 7.477 12.039 1.00 90.06 94 SER A CA 1
ATOM 771 C C . SER A 1 94 ? -10.256 7.251 10.617 1.00 90.06 94 SER A C 1
ATOM 773 O O . SER A 1 94 ? -11.442 6.989 10.427 1.00 90.06 94 SER A O 1
ATOM 775 N N . SER A 1 95 ? -9.360 7.274 9.625 1.00 91.25 95 SER A N 1
ATOM 776 C CA . SER A 1 95 ? -9.719 7.045 8.223 1.00 91.25 95 SER A CA 1
ATOM 777 C C . SER A 1 95 ? -10.300 5.647 7.995 1.00 91.25 95 SER A C 1
ATOM 779 O O . SER A 1 95 ? -11.254 5.503 7.233 1.00 91.25 95 SER A O 1
ATOM 781 N N . MET A 1 96 ? -9.758 4.618 8.655 1.00 89.25 96 MET A N 1
ATOM 782 C CA . MET A 1 96 ? -10.281 3.250 8.565 1.00 89.25 96 MET A CA 1
ATOM 783 C C . MET A 1 96 ? -11.689 3.135 9.159 1.00 89.25 96 MET A C 1
ATOM 785 O O . MET A 1 96 ? -12.546 2.468 8.581 1.00 89.25 96 MET A O 1
ATOM 789 N N . ILE A 1 97 ? -11.952 3.800 10.291 1.00 89.94 97 ILE A N 1
ATOM 790 C CA . ILE A 1 97 ? -13.287 3.830 10.910 1.00 89.94 97 ILE A CA 1
ATOM 791 C C . ILE A 1 97 ? -14.296 4.492 9.970 1.00 89.94 97 ILE A C 1
ATOM 793 O O . ILE A 1 97 ? -15.393 3.962 9.777 1.00 89.94 97 ILE A O 1
ATOM 797 N N . ASP A 1 98 ? -13.928 5.626 9.375 1.00 94.81 98 ASP A N 1
ATOM 798 C CA . ASP A 1 98 ? -14.796 6.354 8.450 1.00 94.81 98 ASP A CA 1
ATOM 799 C C . ASP A 1 98 ? -15.078 5.548 7.179 1.00 94.81 98 ASP A C 1
ATOM 801 O O . ASP A 1 98 ? -16.224 5.506 6.728 1.00 94.81 98 ASP A O 1
ATOM 805 N N . GLN A 1 99 ? -14.072 4.861 6.628 1.00 92.81 99 GLN A N 1
ATOM 806 C CA . GLN A 1 99 ? -14.268 3.983 5.474 1.00 92.81 99 GLN A CA 1
ATOM 807 C C . GLN A 1 99 ? -15.190 2.809 5.817 1.00 92.81 99 GLN A C 1
ATOM 809 O O . GLN A 1 99 ? -16.171 2.581 5.120 1.00 92.81 99 GLN A O 1
ATOM 814 N N . ASN A 1 100 ? -14.960 2.129 6.943 1.00 91.62 100 ASN A N 1
ATOM 815 C CA . ASN A 1 100 ? -15.809 1.015 7.366 1.00 91.62 100 ASN A CA 1
ATOM 816 C C . ASN A 1 100 ? -17.267 1.455 7.607 1.00 91.62 100 ASN A C 1
ATOM 818 O O . ASN A 1 100 ? -18.202 0.717 7.310 1.00 91.62 100 ASN A O 1
ATOM 822 N N . ARG A 1 101 ? -17.487 2.677 8.112 1.00 94.88 101 ARG A N 1
ATOM 823 C CA . ARG A 1 101 ? -18.834 3.261 8.235 1.00 94.88 101 ARG A CA 1
ATOM 824 C C . ARG A 1 101 ? -19.509 3.459 6.880 1.00 94.88 101 ARG A C 1
ATOM 826 O O . ARG A 1 101 ? -20.692 3.144 6.764 1.00 94.88 101 ARG A O 1
ATOM 833 N N . LYS A 1 102 ? -18.780 3.970 5.883 1.00 96.75 102 LYS A N 1
ATOM 834 C CA . LYS A 1 102 ? -19.290 4.133 4.513 1.00 96.75 102 LYS A CA 1
ATOM 835 C C . LYS A 1 102 ? -19.643 2.785 3.895 1.00 96.75 102 LYS A C 1
ATOM 837 O O . LYS A 1 102 ? -20.768 2.620 3.443 1.00 96.75 102 LYS A O 1
ATOM 842 N N . ASP A 1 103 ? -18.746 1.807 3.988 1.00 95.81 103 ASP A N 1
ATOM 843 C CA . ASP A 1 103 ? -18.966 0.463 3.445 1.00 95.81 103 ASP A CA 1
ATOM 844 C C . ASP A 1 103 ? -20.198 -0.212 4.076 1.00 95.81 103 ASP A C 1
ATOM 846 O O . ASP A 1 103 ? -20.972 -0.883 3.393 1.00 95.81 103 ASP A O 1
ATOM 850 N N . ILE A 1 104 ? -20.412 -0.029 5.386 1.00 95.69 104 ILE A N 1
ATOM 851 C CA . ILE A 1 104 ? -21.621 -0.513 6.069 1.00 95.69 104 ILE A CA 1
ATOM 852 C C . ILE A 1 104 ? -22.868 0.206 5.540 1.00 95.69 104 ILE A C 1
ATOM 854 O O . ILE A 1 104 ? -23.869 -0.458 5.278 1.00 95.69 104 ILE A O 1
ATOM 858 N N . ALA A 1 105 ? -22.826 1.530 5.373 1.00 96.06 105 ALA A N 1
ATOM 859 C CA . ALA A 1 105 ? -23.955 2.297 4.847 1.00 96.06 105 ALA A CA 1
ATOM 860 C C . ALA A 1 105 ? -24.326 1.866 3.416 1.00 96.06 105 ALA A C 1
ATOM 862 O O . ALA A 1 105 ? -25.498 1.602 3.153 1.00 96.06 105 ALA A O 1
ATOM 863 N N . GLU A 1 106 ? -23.338 1.696 2.535 1.00 96.44 106 GLU A N 1
ATOM 864 C CA . GLU A 1 106 ? -23.541 1.202 1.165 1.00 96.44 106 GLU A CA 1
ATOM 865 C C . GLU A 1 106 ? -24.152 -0.206 1.154 1.00 96.44 106 GLU A C 1
ATOM 867 O O . GLU A 1 106 ? -25.106 -0.480 0.426 1.00 96.44 106 GLU A O 1
ATOM 872 N N . ARG A 1 107 ? -23.661 -1.113 2.009 1.00 95.06 107 ARG A N 1
ATOM 873 C CA . ARG A 1 107 ? -24.236 -2.463 2.138 1.00 95.06 107 ARG A CA 1
ATOM 874 C C . ARG A 1 107 ? -25.682 -2.434 2.624 1.00 95.06 107 ARG A C 1
ATOM 876 O O . ARG A 1 107 ? -26.495 -3.210 2.131 1.00 95.06 107 ARG A O 1
ATOM 883 N N . MET A 1 108 ? -26.003 -1.559 3.575 1.00 94.44 108 MET A N 1
ATOM 884 C CA . MET A 1 108 ? -27.372 -1.389 4.072 1.00 94.44 108 MET A CA 1
ATOM 885 C C . MET A 1 108 ? -28.315 -0.874 2.977 1.00 94.44 108 MET A C 1
ATOM 887 O O . MET A 1 108 ? -29.451 -1.335 2.897 1.00 94.44 108 MET A O 1
ATOM 891 N N . GLU A 1 109 ? -27.849 0.032 2.115 1.00 94.19 109 GLU A N 1
ATOM 892 C CA . GLU A 1 109 ? -28.616 0.531 0.966 1.00 94.19 109 GLU A CA 1
ATOM 893 C C . GLU A 1 109 ? -28.861 -0.561 -0.086 1.00 94.19 109 GLU A C 1
ATOM 895 O O . GLU A 1 109 ? -29.987 -0.753 -0.539 1.00 94.19 109 GLU A O 1
ATOM 900 N N . ILE A 1 110 ? -27.838 -1.345 -0.434 1.00 92.25 110 ILE A N 1
ATOM 901 C CA . ILE A 1 110 ? -27.988 -2.468 -1.376 1.00 92.25 110 ILE A CA 1
ATOM 902 C C . ILE A 1 110 ? -29.020 -3.482 -0.858 1.00 92.25 110 ILE A C 1
ATOM 904 O O . ILE A 1 110 ? -29.862 -3.965 -1.620 1.00 92.25 110 ILE A O 1
ATOM 908 N N . LEU A 1 111 ? -28.971 -3.797 0.440 1.00 90.56 111 LEU A N 1
ATOM 909 C CA . LEU A 1 111 ? -29.914 -4.725 1.062 1.00 90.56 111 LEU A CA 1
ATOM 910 C C . LEU A 1 111 ? -31.346 -4.170 1.064 1.00 90.56 111 LEU A C 1
ATOM 912 O O . LEU A 1 111 ? -32.268 -4.914 0.733 1.00 90.56 111 LEU A O 1
ATOM 916 N N . SER A 1 112 ? -31.543 -2.877 1.339 1.00 83.62 112 SER A N 1
ATOM 917 C CA . SER A 1 112 ? -32.881 -2.268 1.329 1.00 83.62 112 SER A CA 1
ATOM 918 C C . SER A 1 112 ? -33.494 -2.193 -0.074 1.00 83.62 112 SER A C 1
ATOM 920 O O . SER A 1 112 ? -34.696 -2.394 -0.224 1.00 83.62 112 SER A O 1
ATOM 922 N N . VAL A 1 113 ? -32.689 -1.998 -1.123 1.00 70.12 113 VAL A N 1
ATOM 923 C CA . VAL A 1 113 ? -33.159 -2.045 -2.521 1.00 70.12 113 VAL A CA 1
ATOM 924 C C . VAL A 1 113 ? -33.583 -3.462 -2.931 1.00 70.12 113 VAL A C 1
ATOM 926 O O . VAL A 1 113 ? -34.547 -3.625 -3.681 1.00 70.12 113 VAL A O 1
ATOM 929 N N . SER A 1 114 ? -32.911 -4.498 -2.418 1.00 59.50 114 SER A N 1
ATOM 930 C CA . SER A 1 114 ? -33.232 -5.896 -2.743 1.00 59.50 114 SER A CA 1
ATOM 931 C C . SER A 1 114 ? -34.567 -6.389 -2.161 1.00 59.50 114 SER A C 1
ATOM 933 O O . SER A 1 114 ? -35.185 -7.284 -2.736 1.00 59.50 114 SER A O 1
ATOM 935 N N . GLU A 1 115 ? -35.064 -5.766 -1.087 1.00 57.94 115 GLU A N 1
ATOM 936 C CA . GLU A 1 115 ? -36.380 -6.067 -0.498 1.00 57.94 115 GLU A CA 1
ATOM 937 C C . GLU A 1 115 ? -37.553 -5.419 -1.264 1.00 57.94 115 GLU A C 1
ATOM 939 O O . GLU A 1 115 ? -38.699 -5.833 -1.101 1.00 57.94 115 GLU A O 1
ATOM 944 N N . VAL A 1 116 ? -37.290 -4.432 -2.131 1.00 56.47 116 VAL A N 1
ATOM 945 C CA . VAL A 1 116 ? -38.322 -3.615 -2.808 1.00 56.47 116 VAL A CA 1
ATOM 946 C C . VAL A 1 116 ? -38.683 -4.142 -4.211 1.00 56.47 116 VAL A C 1
ATOM 948 O O . VAL A 1 116 ? -39.455 -3.513 -4.936 1.00 56.47 116 VAL A O 1
ATOM 951 N N . VAL A 1 117 ? -38.207 -5.326 -4.624 1.00 51.75 117 VAL A N 1
ATOM 952 C CA . VAL A 1 117 ? -38.698 -5.951 -5.868 1.00 51.75 117 VAL A CA 1
ATOM 953 C C . VAL A 1 117 ? -40.198 -6.265 -5.706 1.00 51.75 117 VAL A C 1
ATOM 955 O O . VAL A 1 117 ? -40.557 -7.051 -4.826 1.00 51.75 117 VAL A O 1
ATOM 958 N N . PRO A 1 118 ? -41.108 -5.683 -6.516 1.00 47.97 118 PRO A N 1
ATOM 959 C CA . PRO A 1 118 ? -42.538 -5.833 -6.290 1.00 47.97 118 PRO A CA 1
ATOM 960 C C . PRO A 1 118 ? -42.967 -7.278 -6.545 1.00 47.97 118 PRO A C 1
ATOM 962 O O . PRO A 1 118 ? -42.711 -7.837 -7.613 1.00 47.97 118 PRO A O 1
ATOM 965 N N . ASN A 1 119 ? -43.667 -7.857 -5.569 1.00 58.59 119 ASN A N 1
ATOM 966 C CA . ASN A 1 119 ? -44.436 -9.091 -5.709 1.00 58.59 119 ASN A CA 1
ATOM 967 C C . ASN A 1 119 ? -45.241 -9.055 -7.023 1.00 58.59 119 ASN A C 1
ATOM 969 O O . ASN A 1 119 ? -46.088 -8.178 -7.210 1.00 58.59 119 ASN A O 1
ATOM 973 N N . GLN A 1 120 ? -44.982 -9.996 -7.936 1.00 53.16 120 GLN A N 1
ATOM 974 C CA . GLN A 1 120 ? -45.740 -10.101 -9.183 1.00 53.16 120 GLN A CA 1
ATOM 975 C C . GLN A 1 120 ? -47.226 -10.394 -8.891 1.00 53.16 120 GLN A C 1
ATOM 977 O O . GLN A 1 120 ? -47.524 -11.179 -7.983 1.00 53.16 120 GLN A O 1
ATOM 982 N N . PRO A 1 121 ? -48.182 -9.830 -9.658 1.00 51.19 121 PRO A N 1
ATOM 983 C CA . PRO A 1 121 ? -49.594 -10.123 -9.459 1.00 51.19 121 PRO A CA 1
ATOM 984 C C . PRO A 1 121 ? -49.864 -11.583 -9.834 1.00 51.19 121 PRO A C 1
ATOM 986 O O . PRO A 1 121 ? -49.606 -11.999 -10.964 1.00 51.19 121 PRO A O 1
ATOM 989 N N . ARG A 1 122 ? -50.403 -12.370 -8.893 1.00 50.66 122 ARG A N 1
ATOM 990 C CA . ARG A 1 122 ? -50.909 -13.717 -9.185 1.00 50.66 122 ARG A CA 1
ATOM 991 C C . ARG A 1 122 ? -52.000 -13.611 -10.251 1.00 50.66 122 ARG A C 1
ATOM 993 O O . ARG A 1 122 ? -53.049 -13.023 -9.998 1.00 50.66 122 ARG A O 1
ATOM 1000 N N . MET A 1 123 ? -51.756 -14.198 -11.421 1.00 44.88 123 MET A N 1
ATOM 1001 C CA . MET A 1 123 ? -52.791 -14.396 -12.431 1.00 44.88 123 MET A CA 1
ATOM 1002 C C . MET A 1 123 ? -53.867 -15.313 -11.844 1.00 44.88 123 MET A C 1
ATOM 1004 O O . MET A 1 123 ? -53.594 -16.462 -11.501 1.00 44.88 123 MET A O 1
ATOM 1008 N N . GLN A 1 124 ? -55.082 -14.791 -11.691 1.00 57.25 124 GLN A N 1
ATOM 1009 C CA . GLN A 1 124 ? -56.255 -15.614 -11.424 1.00 57.25 124 GLN A CA 1
ATOM 1010 C C . GLN A 1 124 ? -56.639 -16.306 -12.733 1.00 57.25 124 GLN A C 1
ATOM 1012 O O . GLN A 1 124 ? -56.879 -15.646 -13.743 1.00 57.25 124 GLN A O 1
ATOM 1017 N N . THR A 1 125 ? -56.665 -17.635 -12.730 1.00 47.59 125 THR A N 1
ATOM 1018 C CA . THR A 1 125 ? -57.197 -18.433 -13.839 1.00 47.59 125 THR A CA 1
ATOM 1019 C C . THR A 1 125 ? -5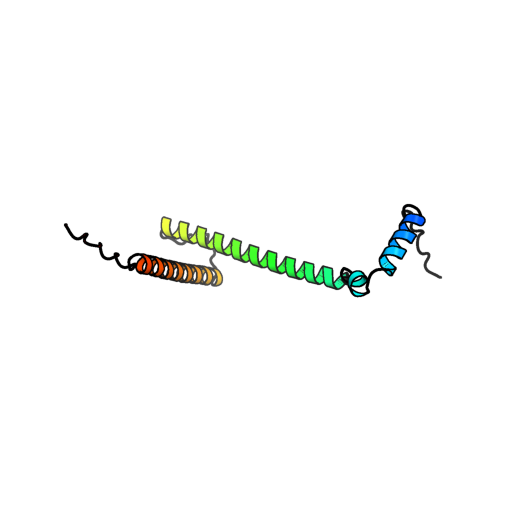8.721 -18.307 -13.885 1.00 47.59 125 THR A C 1
ATOM 1021 O O . THR A 1 125 ? -59.353 -18.485 -12.839 1.00 47.59 125 THR A O 1
ATOM 1024 N N . PRO A 1 126 ? -59.337 -18.050 -15.055 1.00 55.41 126 PRO A N 1
ATOM 1025 C CA . PRO A 1 126 ? -60.781 -18.108 -15.181 1.00 55.41 126 PRO A CA 1
ATOM 1026 C C . PRO A 1 126 ? -61.230 -19.569 -15.201 1.00 55.41 126 PRO A C 1
ATOM 1028 O O . PRO A 1 126 ? -60.661 -20.396 -15.911 1.00 55.41 126 PRO A O 1
ATOM 1031 N N . ALA A 1 127 ? -62.251 -19.870 -14.403 1.00 55.16 127 ALA A N 1
ATOM 1032 C CA . ALA A 1 127 ? -62.956 -21.138 -14.455 1.00 55.16 127 ALA A CA 1
ATOM 1033 C C . ALA A 1 127 ? -63.936 -21.120 -15.631 1.00 55.16 127 ALA A C 1
ATOM 1035 O O . ALA A 1 127 ? -64.865 -20.315 -15.612 1.00 55.16 127 ALA A O 1
ATOM 1036 N N . PHE A 1 128 ? -63.725 -22.013 -16.598 1.00 56.12 128 PHE A N 1
ATOM 1037 C CA . PHE A 1 128 ? -64.762 -22.611 -17.440 1.00 56.12 128 PHE A CA 1
ATOM 1038 C C . PHE A 1 128 ? -64.349 -24.041 -17.781 1.00 56.12 128 PHE A C 1
ATOM 1040 O O . PHE A 1 128 ? -63.171 -24.229 -18.164 1.00 56.12 128 PHE A O 1
#

pLDDT: mean 78.83, std 15.25, range [39.94, 97.75]

Foldseek 3Di:
DPDPDPDPPDDPDPVVVVVVVVVLVPDPPCVNCVPVDDPVNVVVVVVVVVVVVVVVVVVVVLLVVLVVQVVVCVVPVDRDPVCPDDPVSVVVNVVVVVVVVVVVVVVVVVVVVVVPPDDDDPDDDDDD

Radius of gyration: 32.79 Å; chains: 1; bounding box: 111×34×71 Å

Secondary structure (DSSP, 8-state):
----PPP------HHHHHHHHHHHHTS-HHHHHTT---HHHHHHHHHHHHHHHHHHHHHHHHHHHHHHHHHHHHHHSS--TT----HHHHHHHHHHHHHHHHHHHHHHHHHHHHTTS--PPPPPPPP-